Protein AF-A0A7Y7CV20-F1 (afdb_monomer_lite)

Radius of gyration: 19.68 Å; chains: 1; bounding box: 36×32×80 Å

pLDDT: mean 83.05, std 18.48, range [38.44, 98.25]

Secondary structure (DSSP, 8-state):
---------------------S-GGGTTPPTT--HHHHHHH-TTEEEEEE-SSEEEEEEEEEETTEEEEEEEEE-TTSSS-EEEEEEEEESSHHHHHHHHGGG-S--STTS-EEEE-TT--EEEEEEETTEEEEEE--TTSTT--

Foldseek 3Di:
DDDDDDDDPDPPPPPPPPDPLDDPLCNPPDWFDFPVVVCVVPVQKDFDDDPPQWTWIKHACSDPFFRIKIWIWGCPVVPTTTTFKIKTQTPFQVSQVVSCCSLPWDDDPVRWHWDADPVRWIKTWDDDGRMIMIGTDDPPDPPVD

Structure (mmCIF, N/CA/C/O backbone):
data_AF-A0A7Y7CV20-F1
#
_entry.id   AF-A0A7Y7CV20-F1
#
loop_
_atom_site.group_PDB
_atom_site.id
_atom_site.type_symbol
_atom_site.label_atom_id
_atom_site.label_alt_id
_atom_site.label_comp_id
_atom_site.label_asym_id
_atom_site.label_entity_id
_atom_site.label_seq_id
_atom_site.pdbx_PDB_ins_code
_atom_site.Cartn_x
_atom_site.Cartn_y
_atom_site.Cartn_z
_atom_site.occupancy
_atom_site.B_iso_or_equiv
_atom_site.auth_seq_id
_atom_site.auth_comp_id
_atom_site.auth_asym_id
_atom_site.auth_atom_id
_atom_site.pdbx_PDB_model_num
ATOM 1 N N . MET A 1 1 ? 18.533 -11.006 64.030 1.00 46.50 1 MET A N 1
ATOM 2 C CA . MET A 1 1 ? 19.048 -11.169 62.652 1.00 46.50 1 MET A CA 1
ATOM 3 C C . MET A 1 1 ? 18.056 -12.005 61.852 1.00 46.50 1 MET A C 1
ATOM 5 O O . MET A 1 1 ? 17.908 -13.182 62.151 1.00 46.50 1 MET A O 1
ATOM 9 N N . LYS A 1 2 ? 17.342 -11.411 60.890 1.00 40.34 2 LYS A N 1
ATOM 10 C CA . LYS A 1 2 ? 16.528 -12.127 59.892 1.00 40.34 2 LYS A CA 1
ATOM 11 C C . LYS A 1 2 ? 16.736 -11.444 58.535 1.00 40.34 2 LYS A C 1
ATOM 13 O O . LYS A 1 2 ? 16.683 -10.223 58.453 1.00 40.34 2 LYS A O 1
ATOM 18 N N . ARG A 1 3 ? 17.085 -12.263 57.540 1.00 43.62 3 ARG A N 1
ATOM 19 C CA . ARG A 1 3 ? 17.487 -11.932 56.161 1.00 43.62 3 ARG A CA 1
ATOM 20 C C . ARG A 1 3 ? 16.251 -11.517 55.338 1.00 43.62 3 ARG A C 1
ATOM 22 O O . ARG A 1 3 ? 15.211 -12.143 55.495 1.00 43.62 3 ARG A O 1
ATOM 29 N N . ILE A 1 4 ? 16.275 -10.340 54.708 1.00 49.00 4 ILE A N 1
ATOM 30 C CA . ILE A 1 4 ? 16.376 -10.057 53.253 1.00 49.00 4 ILE A CA 1
ATOM 31 C C . ILE A 1 4 ? 15.504 -10.942 52.342 1.00 49.00 4 ILE A C 1
ATOM 33 O O . ILE A 1 4 ? 15.777 -12.131 52.210 1.00 49.00 4 ILE A O 1
ATOM 37 N N . LEU A 1 5 ? 14.595 -10.305 51.592 1.00 44.47 5 LEU A N 1
ATOM 38 C CA . LEU A 1 5 ? 14.321 -10.612 50.180 1.00 44.47 5 LEU A CA 1
ATOM 39 C C . LEU A 1 5 ? 14.299 -9.280 49.397 1.00 44.47 5 LEU A C 1
ATOM 41 O O . LEU A 1 5 ? 13.646 -8.346 49.866 1.00 44.47 5 LEU A O 1
ATOM 45 N N . PRO A 1 6 ? 14.996 -9.148 48.253 1.00 52.22 6 PRO A N 1
ATOM 46 C CA . PRO A 1 6 ? 14.937 -7.945 47.432 1.00 52.22 6 PRO A CA 1
ATOM 47 C C . PRO A 1 6 ? 13.745 -8.003 46.464 1.00 52.22 6 PRO A C 1
ATOM 49 O O . PRO A 1 6 ? 13.431 -9.058 45.913 1.00 52.22 6 PRO A O 1
ATOM 52 N N . LEU A 1 7 ? 13.101 -6.852 46.251 1.00 46.34 7 LEU A N 1
ATOM 53 C CA . LEU A 1 7 ? 12.154 -6.639 45.159 1.00 46.34 7 LEU A CA 1
ATOM 54 C C . LEU A 1 7 ? 12.889 -6.832 43.826 1.00 46.34 7 LEU A C 1
ATOM 56 O O . LEU A 1 7 ? 13.808 -6.079 43.503 1.00 46.34 7 LEU A O 1
ATOM 60 N N . LEU A 1 8 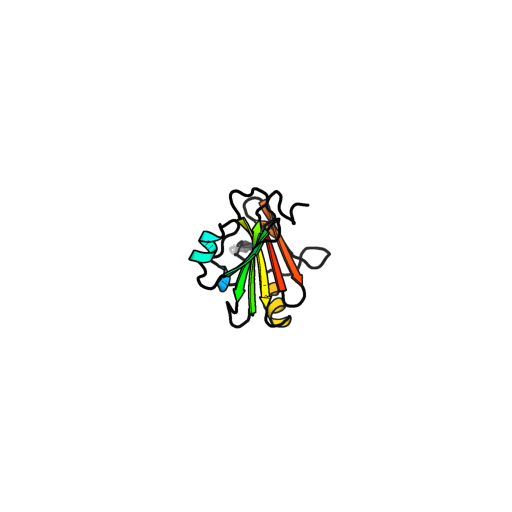? 12.462 -7.825 43.051 1.00 41.44 8 LEU A N 1
ATOM 61 C CA . LEU A 1 8 ? 12.782 -7.917 41.634 1.00 41.44 8 LEU A CA 1
ATOM 62 C C . LEU A 1 8 ? 11.926 -6.867 40.909 1.00 41.44 8 LEU A C 1
ATOM 64 O O . LEU A 1 8 ? 10.733 -7.072 40.693 1.00 41.44 8 LEU A O 1
ATOM 68 N N . SER A 1 9 ? 12.521 -5.725 40.574 1.00 46.53 9 SER A N 1
ATOM 69 C CA . SER A 1 9 ? 11.916 -4.779 39.638 1.00 46.53 9 SER A CA 1
ATOM 70 C C . SER A 1 9 ? 11.926 -5.408 38.249 1.00 46.53 9 SER A C 1
ATOM 72 O O . SER A 1 9 ? 12.978 -5.586 37.635 1.00 46.53 9 SER A O 1
ATOM 74 N N . LEU A 1 10 ? 10.739 -5.790 37.788 1.00 42.81 10 LEU A N 1
ATOM 75 C CA . LEU A 1 10 ? 10.493 -6.310 36.454 1.00 42.81 10 LEU A CA 1
ATOM 76 C C . LEU A 1 10 ? 10.701 -5.166 35.448 1.00 42.81 10 LEU A C 1
ATOM 78 O O . LEU A 1 10 ? 9.909 -4.227 35.393 1.00 42.81 10 LEU A O 1
ATOM 82 N N . PHE A 1 11 ? 11.787 -5.220 34.679 1.00 42.41 11 PHE A N 1
ATOM 83 C CA . PHE A 1 11 ? 11.964 -4.378 33.498 1.00 42.41 11 PHE A CA 1
ATOM 84 C C . PHE A 1 11 ? 10.908 -4.779 32.463 1.00 42.41 11 PHE A C 1
ATOM 86 O O . PHE A 1 11 ? 10.988 -5.859 31.880 1.00 42.41 11 PHE A O 1
ATOM 93 N N . ILE A 1 12 ? 9.919 -3.915 32.226 1.00 47.78 12 ILE A N 1
ATOM 94 C CA . ILE A 1 12 ? 9.067 -4.008 31.040 1.00 47.78 12 ILE A CA 1
ATOM 95 C C . ILE A 1 12 ? 9.899 -3.459 29.879 1.00 47.78 12 ILE A C 1
ATOM 97 O O . ILE A 1 12 ? 9.931 -2.257 29.625 1.00 47.78 12 ILE A O 1
ATOM 101 N N . LEU A 1 13 ? 10.632 -4.347 29.210 1.00 42.66 13 LEU A N 1
ATOM 102 C CA . LEU A 1 13 ? 11.120 -4.094 27.859 1.00 42.66 13 LEU A CA 1
ATOM 103 C C . LEU A 1 13 ? 9.891 -4.092 26.947 1.00 42.66 13 LEU A C 1
ATOM 105 O O . LEU A 1 13 ? 9.391 -5.146 26.562 1.00 42.66 13 LEU A O 1
ATOM 109 N N . GLY A 1 14 ? 9.379 -2.895 26.658 1.00 38.62 14 GLY A N 1
ATOM 110 C CA . GLY A 1 14 ? 8.456 -2.676 25.554 1.00 38.62 14 GLY A CA 1
ATOM 111 C C . GLY A 1 14 ? 9.170 -3.046 24.262 1.00 38.62 14 GLY A C 1
ATOM 112 O O . GLY A 1 14 ? 9.968 -2.272 23.740 1.00 38.62 14 GLY A O 1
ATOM 113 N N . ALA A 1 15 ? 8.930 -4.263 23.787 1.00 38.44 15 ALA A N 1
ATOM 114 C CA . ALA A 1 15 ? 9.308 -4.668 22.450 1.00 38.44 15 ALA A CA 1
ATOM 115 C C . ALA A 1 15 ? 8.374 -3.948 21.471 1.00 38.44 15 ALA A C 1
ATOM 117 O O . ALA A 1 15 ? 7.337 -4.480 21.087 1.00 38.44 15 ALA A O 1
ATOM 118 N N . CYS A 1 16 ? 8.741 -2.734 21.063 1.00 39.50 16 CYS A N 1
ATOM 119 C CA . CYS A 1 16 ? 8.295 -2.204 19.780 1.00 39.50 16 CYS A CA 1
ATOM 120 C C . CYS A 1 16 ? 9.040 -2.999 18.703 1.00 39.50 16 CYS A C 1
ATOM 122 O O . CYS A 1 16 ? 10.073 -2.577 18.188 1.00 39.50 16 CYS A O 1
ATOM 124 N N . ALA A 1 17 ? 8.574 -4.220 18.449 1.00 38.53 17 ALA A N 1
ATOM 125 C CA . ALA A 1 17 ? 8.956 -4.952 17.261 1.00 38.53 17 ALA A CA 1
ATOM 126 C C . ALA A 1 17 ? 8.269 -4.242 16.093 1.00 38.53 17 ALA A C 1
ATOM 128 O O . ALA A 1 17 ? 7.049 -4.315 15.967 1.00 38.53 17 ALA A O 1
ATOM 129 N N . GLY A 1 18 ? 9.048 -3.516 15.289 1.00 44.72 18 GLY A N 1
ATOM 130 C CA . GLY A 1 18 ? 8.618 -3.048 13.976 1.00 44.72 18 GLY A CA 1
ATOM 131 C C . GLY A 1 18 ? 8.280 -4.267 13.127 1.00 44.72 18 GLY A C 1
ATOM 132 O O . GLY A 1 18 ? 9.166 -4.897 12.554 1.00 44.72 18 GLY A O 1
ATOM 133 N N . GLY A 1 19 ? 7.015 -4.669 13.160 1.00 40.75 19 GLY A N 1
ATOM 134 C CA . GLY A 1 19 ? 6.475 -5.718 12.317 1.00 40.75 19 GLY A CA 1
ATOM 135 C C . GLY A 1 19 ? 6.023 -5.096 11.010 1.00 40.75 19 GLY A C 1
ATOM 136 O O . GLY A 1 19 ? 5.428 -4.025 11.013 1.00 40.75 19 GLY A O 1
ATOM 137 N N . ASN A 1 20 ? 6.290 -5.763 9.891 1.00 46.03 20 ASN A N 1
ATOM 138 C CA . ASN A 1 20 ? 5.625 -5.447 8.634 1.00 46.03 20 ASN A CA 1
ATOM 139 C C . ASN A 1 20 ? 4.113 -5.538 8.878 1.00 46.03 20 ASN A C 1
ATOM 141 O O . ASN A 1 20 ? 3.572 -6.628 9.029 1.00 46.03 20 ASN A O 1
ATOM 145 N N . HIS A 1 21 ? 3.439 -4.394 8.972 1.00 48.06 21 HIS A N 1
ATOM 146 C CA . HIS A 1 21 ? 2.019 -4.314 9.320 1.00 48.06 21 HIS A CA 1
ATOM 147 C C . HIS A 1 21 ? 1.078 -4.706 8.162 1.00 48.06 21 HIS A C 1
ATOM 149 O O . HIS A 1 21 ? -0.140 -4.548 8.246 1.00 48.06 21 HIS A O 1
ATOM 155 N N . LEU A 1 22 ? 1.635 -5.207 7.061 1.00 56.78 22 LEU A N 1
ATOM 156 C CA . LEU A 1 22 ? 0.889 -5.637 5.889 1.00 56.78 22 LEU A CA 1
ATOM 157 C C . LEU A 1 22 ? 0.371 -7.073 6.079 1.00 56.78 22 LEU A C 1
ATOM 159 O O . LEU A 1 22 ? 0.943 -7.865 6.824 1.00 56.78 22 LEU A O 1
ATOM 163 N N . HIS A 1 23 ? -0.754 -7.401 5.434 1.00 62.47 23 HIS A N 1
ATOM 164 C CA . HIS A 1 23 ? -1.402 -8.717 5.540 1.00 62.47 23 HIS A CA 1
ATOM 165 C C . HIS A 1 23 ? -0.415 -9.826 5.138 1.00 62.47 23 HIS A C 1
ATOM 167 O O . HIS A 1 23 ? 0.484 -9.580 4.340 1.00 62.47 23 HIS A O 1
ATOM 173 N N . SER A 1 24 ? -0.604 -11.066 5.603 1.00 56.56 24 SER A N 1
ATOM 174 C CA . SER A 1 24 ? 0.271 -12.195 5.231 1.00 56.56 24 SER A CA 1
ATOM 175 C C . SER A 1 24 ? 0.362 -12.426 3.717 1.00 56.56 24 SER A C 1
ATOM 177 O O . SER A 1 24 ? 1.385 -12.859 3.195 1.00 56.56 24 SER A O 1
ATOM 179 N N . SER A 1 25 ? -0.689 -12.052 2.982 1.00 58.06 25 SER A N 1
ATOM 180 C CA . SER A 1 25 ? -0.702 -12.045 1.513 1.00 58.06 25 SER A CA 1
ATOM 181 C C . SER A 1 25 ? 0.291 -11.052 0.900 1.00 58.06 25 SER A C 1
ATOM 183 O O . SER A 1 25 ? 0.665 -11.226 -0.253 1.00 58.06 25 SER A O 1
ATOM 185 N N . LEU A 1 26 ? 0.734 -10.048 1.652 1.00 68.19 26 LEU A N 1
ATOM 186 C CA . LEU A 1 26 ? 1.669 -8.998 1.253 1.00 68.19 26 LEU A CA 1
ATOM 187 C C . LEU A 1 26 ? 3.029 -9.104 1.957 1.00 68.19 26 LEU A C 1
ATOM 189 O O . LEU A 1 26 ? 3.900 -8.291 1.682 1.00 68.19 26 LEU A O 1
ATOM 193 N N . GLU A 1 27 ? 3.259 -10.106 2.814 1.00 70.56 27 GLU A N 1
ATOM 194 C CA . GLU A 1 27 ? 4.503 -10.253 3.598 1.00 70.56 27 GLU A CA 1
ATOM 195 C C . GLU A 1 27 ? 5.787 -10.294 2.753 1.00 70.56 27 GLU A C 1
ATOM 197 O O . GLU A 1 27 ? 6.867 -10.023 3.271 1.00 70.56 27 GLU A O 1
ATOM 202 N N . LYS A 1 28 ? 5.677 -10.646 1.467 1.00 82.06 28 LYS A N 1
ATOM 203 C CA . LYS A 1 28 ? 6.804 -10.703 0.525 1.00 82.06 28 LYS A CA 1
ATOM 204 C C . LYS A 1 28 ? 6.910 -9.485 -0.392 1.00 82.06 28 LYS A C 1
ATOM 206 O O . LYS A 1 28 ? 7.865 -9.403 -1.153 1.00 82.06 28 LYS A O 1
ATOM 211 N N . VAL A 1 29 ? 5.908 -8.607 -0.386 1.00 89.56 29 VAL A N 1
ATOM 212 C CA . VAL A 1 29 ? 5.937 -7.377 -1.177 1.00 89.56 29 VAL A CA 1
ATOM 213 C C . VAL A 1 29 ? 6.841 -6.396 -0.446 1.00 89.56 29 VAL A C 1
ATOM 215 O O . VAL A 1 29 ? 6.589 -6.051 0.708 1.00 89.56 29 VAL A O 1
ATOM 218 N N . GLU A 1 30 ? 7.908 -5.975 -1.114 1.00 92.06 30 GLU A N 1
ATOM 219 C CA . GLU A 1 30 ? 8.889 -5.048 -0.561 1.00 92.06 30 GLU A CA 1
ATOM 220 C C . GLU A 1 30 ? 8.669 -3.647 -1.132 1.00 92.06 30 GLU A C 1
ATOM 222 O O . GLU A 1 30 ? 8.401 -3.471 -2.321 1.00 92.06 30 GLU A O 1
ATOM 227 N N . TRP A 1 31 ? 8.785 -2.629 -0.281 1.00 92.62 31 TRP A N 1
ATOM 228 C CA . TRP A 1 31 ? 8.724 -1.242 -0.728 1.00 92.62 31 TRP A CA 1
ATOM 229 C C . TRP A 1 31 ? 9.876 -0.917 -1.675 1.00 92.62 31 TRP A C 1
ATOM 231 O O . TRP A 1 31 ? 10.982 -1.427 -1.512 1.00 92.62 31 TRP A O 1
ATOM 241 N N . GLU A 1 32 ? 9.613 -0.043 -2.642 1.00 92.19 32 GLU A N 1
ATOM 242 C CA . GLU A 1 32 ? 10.532 0.346 -3.716 1.00 92.19 32 GLU A CA 1
ATOM 243 C C . GLU A 1 32 ? 10.986 -0.791 -4.646 1.00 92.19 32 GLU A C 1
ATOM 245 O O . GLU A 1 32 ? 11.832 -0.559 -5.511 1.00 92.19 32 GLU A O 1
ATOM 250 N N . MET A 1 33 ? 10.405 -1.996 -4.546 1.00 93.31 33 MET A N 1
ATOM 251 C CA . MET A 1 33 ? 10.641 -3.044 -5.541 1.00 93.31 33 MET A CA 1
ATOM 252 C C . MET A 1 33 ? 10.196 -2.582 -6.935 1.00 93.31 33 MET A C 1
ATOM 254 O O . MET A 1 33 ? 9.304 -1.736 -7.063 1.00 93.31 33 MET A O 1
ATOM 258 N N . GLY A 1 34 ? 10.804 -3.143 -7.983 1.00 93.50 34 GLY A N 1
ATOM 259 C CA . GLY A 1 34 ? 10.426 -2.848 -9.362 1.00 93.50 34 GLY A CA 1
ATOM 260 C C . GLY A 1 34 ? 9.164 -3.605 -9.798 1.00 93.50 34 GLY A C 1
ATOM 261 O O . GLY A 1 34 ? 8.859 -4.674 -9.261 1.00 93.50 34 GLY A O 1
ATOM 262 N N . PRO A 1 35 ? 8.435 -3.120 -10.821 1.00 92.94 35 PRO A N 1
ATOM 263 C CA . PRO A 1 35 ? 7.222 -3.786 -11.300 1.00 92.94 35 PRO A CA 1
ATOM 264 C C . PRO A 1 35 ? 7.496 -5.200 -11.833 1.00 92.94 35 PRO A C 1
ATOM 266 O O . PRO A 1 35 ? 6.696 -6.108 -11.630 1.00 92.94 35 PRO A O 1
ATOM 269 N N . GLY A 1 36 ? 8.662 -5.422 -12.453 1.00 92.44 36 GLY A N 1
ATOM 270 C CA . GLY A 1 36 ? 9.075 -6.750 -12.914 1.00 92.44 36 GLY A CA 1
ATOM 271 C C . GLY A 1 36 ? 9.305 -7.748 -11.775 1.00 92.44 36 GLY A C 1
ATOM 272 O O . GLY A 1 36 ? 9.032 -8.936 -11.945 1.00 92.44 36 GLY A O 1
ATOM 273 N N . ASP A 1 37 ? 9.765 -7.283 -10.612 1.00 93.69 37 ASP A N 1
ATOM 274 C CA . ASP A 1 37 ? 9.921 -8.128 -9.426 1.00 93.69 37 ASP A CA 1
ATOM 275 C C . ASP A 1 37 ? 8.554 -8.443 -8.810 1.00 93.69 37 ASP A C 1
ATOM 277 O O . ASP A 1 37 ? 8.307 -9.583 -8.413 1.00 93.69 37 ASP A O 1
ATOM 281 N N . LEU A 1 38 ? 7.631 -7.471 -8.800 1.00 94.25 38 LEU A N 1
ATOM 282 C CA . LEU A 1 38 ? 6.263 -7.682 -8.320 1.00 94.25 38 LEU A CA 1
ATOM 283 C C . LEU A 1 38 ? 5.558 -8.753 -9.158 1.00 94.25 38 LEU A C 1
ATOM 285 O O . LEU A 1 38 ? 4.988 -9.682 -8.595 1.00 94.25 38 LEU A O 1
ATOM 289 N N . MET A 1 39 ? 5.646 -8.667 -10.486 1.00 92.44 39 MET A N 1
ATOM 290 C CA . MET A 1 39 ? 5.031 -9.638 -11.400 1.00 92.44 39 MET A CA 1
ATOM 291 C C . MET A 1 39 ? 5.666 -11.036 -11.312 1.00 92.44 39 MET A C 1
ATOM 293 O O . MET A 1 39 ? 4.996 -12.039 -11.540 1.00 92.44 39 MET A O 1
ATOM 297 N N . GLN A 1 40 ? 6.955 -11.134 -10.968 1.00 92.06 40 GLN A N 1
ATOM 298 C CA . GLN A 1 40 ? 7.595 -12.426 -10.684 1.00 92.06 40 GLN A CA 1
ATOM 299 C C . GLN A 1 40 ? 7.127 -13.016 -9.350 1.00 92.06 40 GLN A C 1
ATOM 301 O O . GLN A 1 40 ? 6.974 -14.232 -9.226 1.00 92.06 40 GLN A O 1
ATOM 306 N N . LEU A 1 41 ? 6.913 -12.162 -8.349 1.00 91.69 41 LEU A N 1
ATOM 307 C CA . LEU A 1 41 ? 6.450 -12.557 -7.024 1.00 91.69 41 LEU A CA 1
ATOM 308 C C . LEU A 1 41 ? 4.959 -12.930 -7.010 1.00 91.69 41 LEU A C 1
ATOM 310 O O . LEU A 1 41 ? 4.552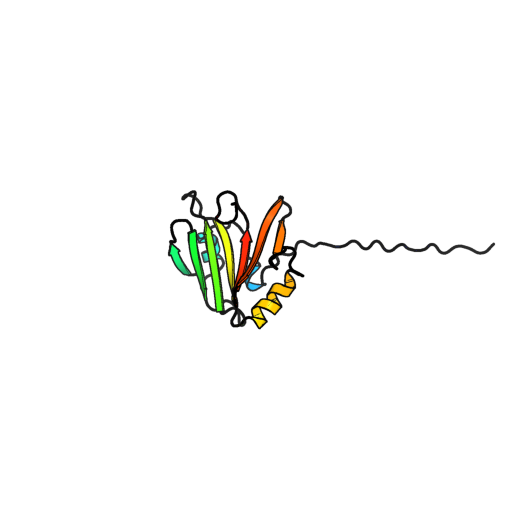 -13.817 -6.254 1.00 91.69 41 LEU A O 1
ATOM 314 N N . ARG A 1 42 ? 4.149 -12.234 -7.809 1.00 89.44 42 ARG A N 1
ATOM 315 C CA . ARG A 1 42 ? 2.689 -12.328 -7.852 1.00 89.44 42 ARG A CA 1
ATOM 316 C C . ARG A 1 42 ? 2.255 -12.600 -9.292 1.00 89.44 42 ARG A C 1
ATOM 318 O O . ARG A 1 42 ? 2.158 -11.683 -10.099 1.00 89.44 42 ARG A O 1
ATOM 325 N N . SER A 1 43 ? 1.994 -13.870 -9.605 1.00 84.38 43 SER A N 1
ATOM 326 C CA . SER A 1 43 ? 1.633 -14.309 -10.963 1.00 84.38 43 SER A CA 1
ATOM 327 C C . SER A 1 43 ? 0.324 -13.718 -11.482 1.00 84.38 43 SER A C 1
ATOM 329 O O . SER A 1 43 ? 0.140 -13.644 -12.693 1.00 84.38 43 SER A O 1
ATOM 331 N N . ASP A 1 44 ? -0.556 -13.310 -10.569 1.00 89.69 44 ASP A N 1
ATOM 332 C CA . ASP A 1 44 ? -1.916 -12.857 -10.869 1.00 89.69 44 ASP A CA 1
ATOM 333 C C . ASP A 1 44 ? -2.023 -11.319 -10.845 1.00 89.69 44 ASP A C 1
ATOM 335 O O . ASP A 1 44 ? -3.116 -10.758 -10.889 1.00 89.69 44 ASP A O 1
ATOM 339 N N . VAL A 1 45 ? -0.878 -10.628 -10.753 1.00 93.38 45 VAL A N 1
ATOM 340 C CA . VAL A 1 45 ? -0.803 -9.176 -10.902 1.00 93.38 45 VAL A CA 1
ATOM 341 C C . VAL A 1 45 ? -0.811 -8.812 -12.381 1.00 93.38 45 VAL A C 1
ATOM 343 O O . VAL A 1 45 ? 0.042 -9.247 -13.157 1.00 93.38 45 VAL A O 1
ATOM 346 N N . GLU A 1 46 ? -1.726 -7.927 -12.747 1.00 93.19 46 GLU A N 1
ATOM 347 C CA . GLU A 1 46 ? -1.854 -7.382 -14.090 1.00 93.19 46 GLU A CA 1
ATOM 348 C C . GLU A 1 46 ? -1.530 -5.886 -14.103 1.00 93.19 46 GLU A C 1
ATOM 350 O O . GLU A 1 46 ? -1.839 -5.144 -13.167 1.00 93.19 46 GLU A O 1
ATOM 355 N N . PHE A 1 47 ? -0.910 -5.423 -15.187 1.00 91.19 47 PHE A N 1
ATOM 356 C CA . PHE A 1 47 ? -0.793 -3.994 -15.460 1.00 91.19 47 PHE A CA 1
ATOM 357 C C . PHE A 1 47 ? -2.146 -3.456 -15.927 1.00 91.19 47 PHE A C 1
ATOM 359 O O . PHE A 1 47 ? -2.726 -3.983 -16.877 1.00 91.19 47 PHE A O 1
ATOM 366 N N . VAL A 1 48 ? -2.627 -2.388 -15.294 1.00 89.94 48 VAL A N 1
ATOM 367 C CA . VAL A 1 48 ? -3.947 -1.821 -15.594 1.00 89.94 48 VAL A CA 1
ATOM 368 C C . VAL A 1 48 ? -3.828 -0.542 -16.414 1.00 89.94 48 VAL A C 1
ATOM 370 O O . VAL A 1 48 ? -4.513 -0.399 -17.427 1.00 89.94 48 VAL A O 1
ATOM 373 N N . TYR A 1 49 ? -3.010 0.418 -15.967 1.00 82.56 49 TYR A N 1
ATOM 374 C CA . TYR A 1 49 ? -3.024 1.771 -16.527 1.00 82.56 49 TYR A CA 1
ATOM 375 C C . TYR A 1 49 ? -1.776 2.604 -16.173 1.00 82.56 49 TYR A C 1
ATOM 377 O O . TYR A 1 49 ? -1.160 2.409 -15.125 1.00 82.56 49 TYR A O 1
ATOM 385 N N . ASP A 1 50 ? -1.449 3.567 -17.043 1.00 79.62 50 ASP A N 1
ATOM 386 C CA . ASP A 1 50 ? -0.425 4.607 -16.863 1.00 79.62 50 ASP A CA 1
ATOM 387 C C . ASP A 1 50 ? -1.111 5.954 -16.594 1.00 79.62 50 ASP A C 1
ATOM 389 O O . ASP A 1 50 ? -1.836 6.473 -17.445 1.00 79.62 50 ASP A O 1
ATOM 393 N N . ALA A 1 51 ? -0.890 6.516 -15.407 1.00 73.69 51 ALA A N 1
ATOM 394 C CA . ALA A 1 51 ? -1.464 7.787 -14.982 1.00 73.69 51 ALA A CA 1
ATOM 395 C C . ALA A 1 51 ? -0.451 8.945 -14.996 1.00 73.69 51 ALA A C 1
ATOM 397 O O . ALA A 1 51 ? -0.542 9.832 -14.152 1.00 73.69 51 ALA A O 1
ATOM 398 N N . GLY A 1 52 ? 0.510 8.961 -15.923 1.00 77.31 52 GLY A N 1
ATOM 399 C CA . GLY A 1 52 ? 1.436 10.073 -16.182 1.00 77.31 52 GLY A CA 1
ATOM 400 C C . GLY A 1 52 ? 2.532 10.282 -15.130 1.00 77.31 52 GLY A C 1
ATOM 401 O O . GLY A 1 52 ? 3.660 10.590 -15.494 1.00 77.31 52 GLY A O 1
ATOM 402 N N . PHE A 1 53 ? 2.219 10.084 -13.850 1.00 80.19 53 PHE A N 1
ATOM 403 C CA . PHE A 1 53 ? 3.151 10.130 -12.716 1.00 80.19 53 PHE A CA 1
ATOM 404 C C . PHE A 1 53 ? 3.195 8.811 -11.931 1.00 80.19 53 PHE A C 1
ATOM 406 O O . PHE A 1 53 ? 4.026 8.644 -11.044 1.00 80.19 53 PHE A O 1
ATOM 413 N N . ARG A 1 54 ? 2.335 7.839 -12.281 1.00 88.56 54 ARG A N 1
ATOM 414 C CA . ARG A 1 54 ? 2.379 6.484 -11.716 1.00 88.56 54 ARG A CA 1
ATOM 415 C C . ARG A 1 54 ? 1.968 5.397 -12.699 1.00 88.56 54 ARG A C 1
ATOM 417 O O . ARG A 1 54 ? 1.096 5.609 -13.543 1.00 88.56 54 ARG A O 1
ATOM 424 N N . HIS A 1 55 ? 2.513 4.201 -12.506 1.00 91.50 55 HIS A N 1
ATOM 425 C CA . HIS A 1 55 ? 1.962 2.969 -13.068 1.00 91.50 55 HIS A CA 1
ATOM 426 C C . HIS A 1 55 ? 1.074 2.255 -12.047 1.00 91.50 55 HIS A C 1
ATOM 428 O O . HIS A 1 55 ? 1.443 2.130 -10.878 1.00 91.50 55 HIS A O 1
ATOM 434 N N . LEU A 1 56 ? -0.066 1.741 -12.514 1.00 93.88 56 LEU A N 1
ATOM 435 C CA . LEU A 1 56 ? -1.013 0.960 -11.723 1.00 93.88 56 LEU A CA 1
ATOM 436 C C . LEU A 1 56 ? -0.919 -0.519 -12.086 1.00 93.88 56 LEU A C 1
ATOM 438 O O . LEU A 1 56 ? -1.144 -0.902 -13.238 1.00 93.88 56 LEU A O 1
ATOM 442 N N . TYR A 1 57 ? -0.678 -1.344 -11.075 1.00 95.50 57 TYR A N 1
ATOM 443 C CA . TYR A 1 57 ? -0.798 -2.794 -11.158 1.00 95.50 57 TYR A CA 1
ATOM 444 C C . TYR A 1 57 ? -1.871 -3.272 -10.188 1.00 95.50 57 TYR A C 1
ATOM 446 O O . TYR A 1 57 ? -2.049 -2.680 -9.124 1.00 95.50 57 TYR A O 1
ATOM 454 N N . MET A 1 58 ? -2.595 -4.327 -10.542 1.00 95.88 58 MET A N 1
ATOM 455 C CA . MET A 1 58 ? -3.695 -4.837 -9.733 1.00 95.88 58 MET A CA 1
ATOM 456 C C . MET A 1 58 ? -3.674 -6.355 -9.671 1.00 95.88 58 MET A C 1
ATOM 458 O O . MET A 1 58 ? -3.440 -7.022 -10.670 1.00 95.88 58 MET A O 1
ATOM 462 N N . GLU A 1 59 ? -3.965 -6.882 -8.492 1.00 94.69 59 GLU A N 1
ATOM 463 C CA . GLU A 1 59 ? -4.248 -8.292 -8.259 1.00 94.69 59 GLU A CA 1
ATOM 464 C C . GLU A 1 59 ? -5.700 -8.432 -7.808 1.00 94.69 59 GLU A C 1
ATOM 466 O O . GLU A 1 59 ? -6.104 -7.819 -6.814 1.00 94.69 59 GLU A O 1
ATOM 471 N N . GLU A 1 60 ? -6.493 -9.228 -8.520 1.00 94.81 60 GLU A N 1
ATOM 472 C CA . GLU A 1 60 ? -7.883 -9.496 -8.151 1.00 94.81 60 GLU A CA 1
ATOM 473 C C . GLU A 1 60 ? -8.005 -10.724 -7.248 1.00 94.81 60 GLU A C 1
ATOM 475 O O . GLU A 1 60 ? -7.364 -11.749 -7.454 1.00 94.81 60 GLU A O 1
ATOM 480 N N . ASN A 1 61 ? -8.892 -10.633 -6.258 1.00 91.56 61 ASN A N 1
ATOM 481 C CA . ASN A 1 61 ? -9.205 -11.694 -5.299 1.00 91.56 61 ASN A CA 1
ATOM 482 C C . ASN A 1 61 ? -7.975 -12.379 -4.653 1.00 91.56 61 ASN A C 1
ATOM 484 O O . ASN A 1 61 ? -7.967 -13.606 -4.526 1.00 91.56 61 ASN A O 1
ATOM 488 N N . PRO A 1 62 ? -6.961 -11.627 -4.171 1.00 89.94 62 PRO A N 1
ATOM 489 C CA . PRO A 1 62 ? -5.741 -12.212 -3.602 1.00 89.94 62 PRO A CA 1
ATOM 490 C C . PRO A 1 62 ? -5.979 -12.977 -2.293 1.00 89.94 62 PRO A C 1
ATOM 492 O O . PRO A 1 62 ? -5.103 -13.697 -1.811 1.00 89.94 62 PRO A O 1
ATOM 495 N N . HIS A 1 63 ? -7.138 -12.769 -1.662 1.00 89.12 63 HIS A N 1
ATOM 496 C CA . HIS A 1 63 ? -7.521 -13.398 -0.407 1.00 89.12 63 HIS A CA 1
ATOM 497 C C . HIS A 1 63 ? -9.047 -13.433 -0.255 1.00 89.12 63 HIS A C 1
ATOM 499 O O . HIS A 1 63 ? -9.761 -12.623 -0.840 1.00 89.12 63 HIS A O 1
ATOM 505 N N . GLU A 1 64 ? -9.575 -14.303 0.608 1.00 90.62 64 GLU A N 1
ATOM 506 C CA . GLU A 1 64 ? -11.024 -14.401 0.843 1.00 90.62 64 GLU A CA 1
ATOM 507 C C . GLU A 1 64 ? -11.671 -13.106 1.368 1.00 90.62 64 GLU A C 1
ATOM 509 O O . GLU A 1 64 ? -12.853 -12.886 1.120 1.00 90.62 64 GLU A O 1
ATOM 514 N N . ASN A 1 65 ? -10.905 -12.224 2.017 1.00 93.75 65 ASN A N 1
ATOM 515 C CA . ASN A 1 65 ? -11.393 -10.957 2.587 1.00 93.75 65 ASN A CA 1
ATOM 516 C C . ASN A 1 65 ? -11.078 -9.730 1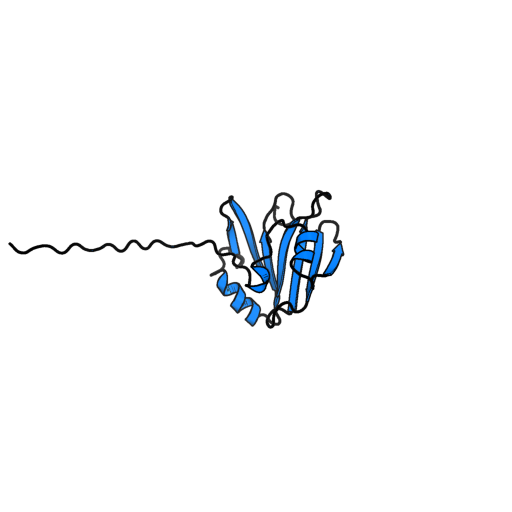.716 1.00 93.75 65 ASN A C 1
ATOM 518 O O . ASN A 1 65 ? -11.618 -8.647 1.948 1.00 93.75 65 ASN A O 1
ATOM 522 N N . ILE A 1 66 ? -10.212 -9.891 0.712 1.00 94.00 66 ILE A N 1
ATOM 523 C CA . ILE A 1 66 ? -9.684 -8.801 -0.110 1.00 94.00 66 ILE A CA 1
ATOM 524 C C . ILE A 1 66 ? -10.141 -9.032 -1.547 1.00 94.00 66 ILE A C 1
ATOM 526 O O . ILE A 1 66 ? -9.810 -10.041 -2.161 1.00 94.00 66 ILE A O 1
ATOM 530 N N . SER A 1 67 ? -10.918 -8.097 -2.080 1.00 95.94 67 SER A N 1
ATOM 531 C CA . SER A 1 67 ? -11.407 -8.161 -3.461 1.00 95.94 67 SER A CA 1
ATOM 532 C C . SER A 1 67 ? -10.356 -7.741 -4.484 1.00 95.94 67 SER A C 1
ATOM 534 O O . SER A 1 67 ? -10.322 -8.310 -5.570 1.00 95.94 67 SER A O 1
ATOM 536 N N . SER A 1 68 ? -9.466 -6.812 -4.137 1.00 95.94 68 SER A N 1
ATOM 537 C CA . SER A 1 68 ? -8.278 -6.523 -4.938 1.00 95.94 68 SER A CA 1
ATOM 538 C C . SER A 1 68 ? -7.177 -5.860 -4.116 1.00 95.94 68 SER A C 1
ATOM 540 O O . SER A 1 68 ? -7.431 -5.276 -3.057 1.00 95.94 68 SER A O 1
ATOM 542 N N . VAL A 1 69 ? -5.945 -5.956 -4.609 1.00 96.31 69 VAL A N 1
ATOM 543 C CA . VAL A 1 69 ? -4.823 -5.124 -4.168 1.00 96.31 69 VAL A CA 1
ATOM 544 C C . VAL A 1 69 ? -4.324 -4.332 -5.362 1.00 96.31 69 VAL A C 1
ATOM 546 O O . VAL A 1 69 ? -4.105 -4.893 -6.432 1.00 96.31 69 VAL A O 1
ATOM 549 N N . ILE A 1 70 ? -4.161 -3.029 -5.175 1.00 96.12 70 ILE A N 1
ATOM 550 C CA . ILE A 1 70 ? -3.623 -2.116 -6.175 1.00 96.12 70 ILE A CA 1
ATOM 551 C C . ILE A 1 70 ? -2.247 -1.650 -5.706 1.00 96.12 70 ILE A C 1
ATOM 553 O O . ILE A 1 70 ? -2.068 -1.295 -4.542 1.00 96.12 70 ILE A O 1
ATOM 557 N N . TYR A 1 71 ? -1.293 -1.645 -6.626 1.00 95.94 71 TYR A N 1
ATOM 558 C CA . TYR A 1 71 ? 0.094 -1.265 -6.413 1.00 95.94 71 TYR A CA 1
ATOM 559 C C . TYR A 1 71 ? 0.413 -0.065 -7.303 1.00 95.94 71 TYR A C 1
ATOM 561 O O . TYR A 1 71 ? 0.278 -0.151 -8.530 1.00 95.94 71 TYR A O 1
ATOM 569 N N . TYR A 1 72 ? 0.834 1.043 -6.699 1.00 95.06 72 TYR A N 1
ATOM 570 C CA . TYR A 1 72 ? 1.275 2.231 -7.423 1.00 95.06 72 TYR A CA 1
ATOM 571 C C . TYR A 1 72 ? 2.790 2.341 -7.415 1.00 95.06 72 TYR A C 1
ATOM 573 O O . TYR A 1 72 ? 3.443 2.306 -6.368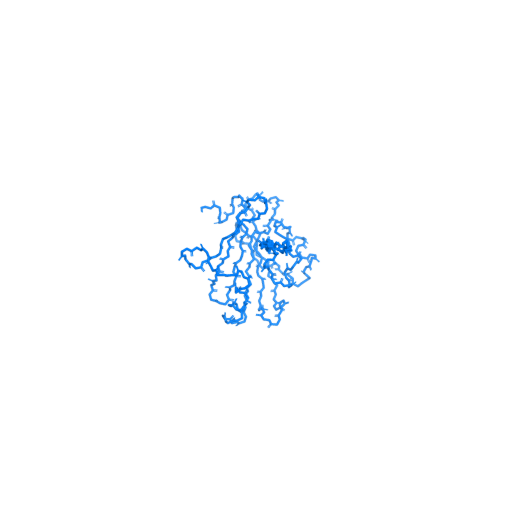 1.00 95.06 72 TYR A O 1
ATOM 581 N N . PHE A 1 73 ? 3.331 2.505 -8.616 1.00 93.31 73 PHE A N 1
ATOM 582 C CA . PHE A 1 73 ? 4.749 2.715 -8.842 1.00 93.31 73 PHE A CA 1
ATOM 583 C C . PHE A 1 73 ? 4.972 4.139 -9.309 1.00 93.31 73 PHE A C 1
ATOM 585 O O . PHE A 1 73 ? 4.351 4.552 -10.286 1.00 93.31 73 PHE A O 1
ATOM 592 N N . ASP A 1 74 ? 5.866 4.847 -8.633 1.00 89.62 74 ASP A N 1
ATOM 593 C CA . ASP A 1 74 ? 6.327 6.171 -9.035 1.00 89.62 74 ASP A CA 1
ATOM 594 C C . ASP A 1 74 ? 7.069 6.055 -10.372 1.00 89.62 74 ASP A C 1
ATOM 596 O O . ASP A 1 74 ? 7.834 5.108 -10.556 1.00 89.62 74 ASP A O 1
ATOM 600 N N . ILE A 1 75 ? 6.821 6.968 -11.312 1.00 82.75 75 ILE A N 1
ATOM 601 C CA . ILE A 1 75 ? 7.519 7.027 -12.608 1.00 82.75 75 ILE A CA 1
ATOM 602 C C . ILE A 1 75 ? 8.138 8.398 -12.886 1.00 82.75 75 ILE A C 1
ATOM 604 O O . ILE A 1 75 ? 8.566 8.631 -14.018 1.00 82.75 75 ILE A O 1
ATOM 608 N N . GLU A 1 76 ? 8.213 9.290 -11.894 1.00 71.88 76 GLU A N 1
ATOM 609 C CA . GLU A 1 76 ? 8.682 10.668 -12.085 1.00 71.88 76 GLU A CA 1
ATOM 610 C C . GLU A 1 76 ? 10.105 10.726 -12.675 1.00 71.88 76 GLU A C 1
ATOM 612 O O . GLU A 1 76 ? 10.357 11.462 -13.631 1.00 71.88 76 GLU A O 1
ATOM 617 N N . ASP A 1 77 ? 11.006 9.848 -12.221 1.00 64.81 77 ASP A N 1
ATOM 618 C CA . ASP A 1 77 ? 12.379 9.750 -12.742 1.00 64.81 77 ASP A CA 1
ATOM 619 C C . ASP A 1 77 ? 12.516 8.874 -14.007 1.00 64.81 77 ASP A C 1
ATOM 621 O O . ASP A 1 77 ? 13.619 8.718 -14.544 1.00 64.81 77 ASP A O 1
ATOM 625 N N . GLY A 1 78 ? 11.421 8.271 -14.492 1.00 61.31 78 GLY A N 1
ATOM 626 C CA . GLY A 1 78 ? 11.288 7.529 -15.760 1.00 61.31 78 GLY A CA 1
ATOM 627 C C . GLY A 1 78 ? 12.169 6.283 -15.954 1.00 61.31 78 GLY A C 1
ATOM 628 O O . GLY A 1 78 ? 11.926 5.485 -16.857 1.00 61.31 78 GLY A O 1
ATOM 629 N N . MET A 1 79 ? 13.198 6.099 -15.130 1.00 68.38 79 MET A N 1
ATOM 630 C CA . MET A 1 79 ? 14.260 5.113 -15.341 1.00 68.38 79 MET A CA 1
ATOM 631 C C . MET A 1 79 ? 14.107 3.882 -14.450 1.00 68.38 79 MET A C 1
ATOM 633 O O . MET A 1 79 ? 14.545 2.809 -14.849 1.00 68.38 79 MET A O 1
ATOM 637 N N . ASN A 1 80 ? 13.477 4.015 -13.279 1.00 81.50 80 ASN A N 1
ATOM 638 C CA . ASN A 1 80 ? 13.248 2.915 -12.342 1.00 81.50 80 ASN A CA 1
ATOM 639 C C . ASN A 1 80 ? 11.945 3.134 -11.570 1.00 81.50 80 ASN A C 1
ATOM 641 O O . ASN A 1 80 ? 11.966 3.800 -10.534 1.00 81.50 80 ASN A O 1
ATOM 645 N N . PRO A 1 81 ? 10.819 2.577 -12.047 1.00 88.62 81 PRO A N 1
ATOM 646 C CA . PRO A 1 81 ? 9.578 2.659 -11.306 1.00 88.62 81 PRO A CA 1
ATOM 647 C C . PRO A 1 81 ? 9.669 1.915 -9.976 1.00 88.62 81 PRO A C 1
ATOM 649 O O . PRO A 1 81 ? 10.118 0.766 -9.950 1.00 88.62 81 PRO A O 1
ATOM 652 N N . ARG A 1 82 ? 9.226 2.547 -8.887 1.00 91.25 82 ARG A N 1
ATOM 653 C CA . ARG A 1 82 ? 9.358 2.021 -7.516 1.00 91.25 82 ARG A CA 1
ATOM 654 C C . ARG A 1 82 ? 8.010 1.963 -6.822 1.00 91.25 82 ARG A C 1
ATOM 656 O O . ARG A 1 82 ? 7.286 2.955 -6.815 1.00 91.25 82 ARG A O 1
ATOM 663 N N . LEU A 1 83 ? 7.690 0.820 -6.216 1.00 94.00 83 LEU A N 1
ATOM 664 C CA . LEU A 1 83 ? 6.475 0.672 -5.416 1.00 94.00 83 LEU A CA 1
ATOM 665 C C . LEU A 1 83 ? 6.505 1.633 -4.221 1.00 94.00 83 LEU A C 1
ATOM 667 O O . LEU A 1 83 ? 7.368 1.500 -3.352 1.00 94.00 83 LEU A O 1
ATOM 671 N N . TYR A 1 84 ? 5.546 2.551 -4.147 1.00 93.81 84 TYR A N 1
ATOM 672 C CA . TYR A 1 84 ? 5.454 3.513 -3.043 1.00 93.81 84 TYR A CA 1
ATOM 673 C C . TYR A 1 84 ? 4.088 3.517 -2.359 1.00 93.81 84 TYR A C 1
ATOM 675 O O . TYR A 1 84 ? 3.997 3.940 -1.215 1.00 93.81 84 TYR A O 1
ATOM 683 N N . GLU A 1 85 ? 3.038 2.991 -2.992 1.00 95.44 85 GLU A N 1
ATOM 684 C CA . GLU A 1 85 ? 1.707 2.923 -2.389 1.00 95.44 85 GLU A CA 1
ATOM 685 C C . GLU A 1 85 ? 1.009 1.602 -2.717 1.00 95.44 85 GLU A C 1
ATOM 687 O O . GLU A 1 85 ? 1.080 1.084 -3.836 1.00 95.44 85 GLU A O 1
ATOM 692 N N . VAL A 1 86 ? 0.339 1.051 -1.706 1.00 96.25 86 VAL A N 1
ATOM 693 C CA . VAL A 1 86 ? -0.462 -0.168 -1.788 1.00 96.25 86 VAL A CA 1
ATOM 694 C C . VAL A 1 86 ? -1.857 0.125 -1.252 1.00 96.25 86 VAL A C 1
ATOM 696 O O . VAL A 1 86 ? -2.023 0.583 -0.122 1.00 96.25 86 VAL A O 1
ATOM 699 N N . ILE A 1 87 ? -2.872 -0.201 -2.046 1.00 96.44 87 ILE A N 1
ATOM 700 C CA . ILE A 1 87 ? -4.280 -0.061 -1.680 1.00 96.44 87 ILE A CA 1
ATOM 701 C C . ILE A 1 87 ? -4.891 -1.455 -1.591 1.00 96.44 87 ILE A C 1
ATOM 703 O O . ILE A 1 87 ? -4.986 -2.172 -2.586 1.00 96.44 87 ILE A O 1
ATOM 707 N N . MET A 1 88 ? -5.359 -1.829 -0.406 1.00 96.50 88 MET A N 1
ATOM 708 C CA . MET A 1 88 ? -6.123 -3.056 -0.189 1.00 96.50 88 MET A CA 1
ATOM 709 C C . MET A 1 88 ? -7.614 -2.735 -0.233 1.00 96.50 88 MET A C 1
ATOM 711 O O . MET A 1 88 ? -8.122 -2.023 0.633 1.00 96.50 88 MET A O 1
ATOM 715 N N . GLN A 1 89 ? -8.323 -3.271 -1.223 1.00 97.56 89 GLN A N 1
ATOM 716 C CA . GLN A 1 89 ? -9.769 -3.139 -1.365 1.00 97.56 89 GLN A CA 1
ATOM 717 C C . GLN A 1 89 ? -10.453 -4.361 -0.744 1.00 97.56 89 GLN A C 1
ATOM 719 O O . GLN A 1 89 ? -10.493 -5.450 -1.325 1.00 97.56 89 GLN A O 1
ATOM 724 N N . PHE A 1 90 ? -11.020 -4.178 0.444 1.00 97.00 90 PHE A N 1
ATOM 725 C CA . PHE A 1 90 ? -11.757 -5.211 1.164 1.00 97.00 90 PHE A CA 1
ATOM 726 C C . PHE A 1 90 ? -13.164 -5.377 0.596 1.00 97.00 90 PHE A C 1
ATOM 728 O O . PHE A 1 90 ? -13.696 -4.485 -0.074 1.00 97.00 90 PHE A O 1
ATOM 735 N N . LYS A 1 91 ? -13.770 -6.537 0.863 1.00 96.31 91 LYS A N 1
ATOM 736 C CA . LYS A 1 91 ? -15.147 -6.828 0.436 1.00 96.31 91 LYS A CA 1
ATOM 737 C C . LYS A 1 91 ? -16.183 -5.938 1.128 1.00 96.31 91 LYS A C 1
ATOM 739 O O . LYS A 1 91 ? -17.215 -5.644 0.531 1.00 96.31 91 LYS A O 1
ATOM 744 N N . ASP A 1 92 ? -15.888 -5.479 2.340 1.00 97.88 92 ASP A N 1
ATOM 745 C CA . ASP A 1 92 ? -16.697 -4.531 3.100 1.00 97.88 92 ASP A CA 1
ATOM 746 C C . ASP A 1 92 ? -15.828 -3.716 4.077 1.00 97.88 92 ASP A C 1
ATOM 748 O O . ASP A 1 92 ? -14.620 -3.931 4.202 1.00 97.88 92 ASP A O 1
ATOM 752 N N . GLU A 1 93 ? -16.440 -2.720 4.720 1.00 98.12 93 GLU A N 1
ATOM 753 C CA . GLU A 1 93 ? -15.755 -1.828 5.660 1.00 98.12 93 GLU A CA 1
ATOM 754 C C . GLU A 1 93 ? -15.392 -2.516 6.978 1.00 98.12 93 GLU A C 1
ATOM 756 O O . GLU A 1 93 ? -14.360 -2.182 7.551 1.00 98.12 93 GLU A O 1
ATOM 761 N N . GLN A 1 94 ? -16.176 -3.506 7.415 1.00 97.56 94 GLN A N 1
ATOM 762 C CA . GLN A 1 94 ? -15.914 -4.230 8.656 1.00 97.56 94 GLN A CA 1
ATOM 763 C C . GLN A 1 94 ? -14.606 -5.024 8.550 1.00 97.56 94 GLN A C 1
ATOM 765 O O . GLN A 1 94 ? -13.753 -4.925 9.427 1.00 97.56 94 GLN A O 1
ATOM 770 N N . LEU A 1 95 ? -14.408 -5.759 7.455 1.00 95.81 95 LEU A N 1
ATOM 771 C CA . LEU A 1 95 ? -13.172 -6.504 7.198 1.00 95.81 95 LEU A CA 1
ATOM 772 C C . LEU A 1 95 ? -11.954 -5.580 7.089 1.00 95.81 95 LEU A C 1
ATOM 774 O O . LEU A 1 95 ? -10.855 -5.939 7.518 1.00 95.81 95 LEU A O 1
ATOM 778 N N . ARG A 1 96 ? -12.145 -4.388 6.514 1.00 96.50 96 ARG A N 1
ATOM 779 C CA . ARG A 1 96 ? -11.114 -3.349 6.480 1.00 96.50 96 ARG A CA 1
ATOM 780 C C . ARG A 1 96 ? -10.765 -2.881 7.890 1.00 96.50 96 ARG A C 1
ATOM 782 O O . ARG A 1 96 ? -9.580 -2.767 8.190 1.00 96.50 96 ARG A O 1
ATOM 789 N N . ASP A 1 97 ? -11.758 -2.624 8.738 1.00 95.81 97 ASP A N 1
ATOM 790 C CA . ASP A 1 97 ? -11.550 -2.162 10.115 1.00 95.81 97 ASP A CA 1
ATOM 791 C C . ASP A 1 97 ? -10.836 -3.219 10.963 1.00 95.81 97 ASP A C 1
ATOM 793 O O . ASP A 1 97 ? -9.828 -2.910 11.593 1.00 95.81 97 ASP A O 1
ATOM 797 N N . GLU A 1 98 ? -11.257 -4.485 10.879 1.00 93.88 98 GLU A N 1
ATOM 798 C CA . GLU A 1 98 ? -10.581 -5.621 11.529 1.00 93.88 98 GLU A CA 1
ATOM 799 C C . GLU A 1 98 ? -9.102 -5.727 11.117 1.00 93.88 98 GLU A C 1
ATOM 801 O O . GLU A 1 98 ? -8.239 -6.154 11.892 1.00 93.88 98 GLU A O 1
ATOM 806 N N . PHE A 1 99 ? -8.785 -5.348 9.877 1.00 91.25 99 PHE A N 1
ATOM 807 C CA . PHE A 1 99 ? -7.408 -5.296 9.416 1.00 91.25 99 PHE A CA 1
ATOM 808 C C . PHE A 1 99 ? -6.667 -4.055 9.938 1.00 91.25 99 PHE A C 1
ATOM 810 O O . PHE A 1 99 ? -5.541 -4.183 10.423 1.00 91.25 99 PHE A O 1
ATOM 817 N N . ALA A 1 100 ? -7.290 -2.878 9.877 1.00 93.50 100 ALA A N 1
ATOM 818 C CA . ALA A 1 100 ? -6.716 -1.613 10.331 1.00 93.50 100 ALA A CA 1
ATOM 819 C C . ALA A 1 100 ? -6.428 -1.599 11.842 1.00 93.50 100 ALA A C 1
ATOM 821 O O . ALA A 1 100 ? -5.438 -1.010 12.264 1.00 93.50 100 ALA A O 1
ATOM 822 N N . GLU A 1 101 ? -7.200 -2.323 12.659 1.00 92.31 101 GLU A N 1
ATOM 823 C CA . GLU A 1 101 ? -6.940 -2.489 14.099 1.00 92.31 101 GLU A CA 1
ATOM 824 C C . GLU A 1 101 ? -5.525 -3.018 14.404 1.00 92.31 101 GLU A C 1
ATOM 826 O O . GLU A 1 101 ? -4.954 -2.719 15.456 1.00 92.31 101 GLU A O 1
ATOM 831 N N . LYS A 1 102 ? -4.909 -3.757 13.470 1.00 90.38 102 LYS A N 1
ATOM 832 C CA . LYS A 1 102 ? -3.533 -4.274 13.599 1.00 90.38 102 LYS A CA 1
ATOM 833 C C . LYS A 1 102 ? -2.461 -3.186 13.498 1.00 90.38 102 LYS A C 1
ATOM 835 O O . LYS A 1 102 ? -1.320 -3.427 13.897 1.00 90.38 102 LYS A O 1
ATOM 840 N N . LEU A 1 103 ? -2.813 -2.009 12.981 1.00 90.06 103 LEU A N 1
ATOM 841 C CA . LEU A 1 103 ? -1.971 -0.810 12.993 1.00 90.06 103 LEU A CA 1
ATOM 842 C C . LEU A 1 103 ? -1.969 -0.128 14.371 1.00 90.06 103 LEU A C 1
ATOM 844 O O . LEU A 1 103 ? -1.164 0.765 14.620 1.00 90.06 103 LEU A O 1
ATOM 848 N N . GLY A 1 104 ? -2.842 -0.564 15.285 1.00 92.75 104 GLY A N 1
ATOM 849 C CA . GLY A 1 104 ? -3.115 0.127 16.538 1.00 92.75 104 GLY A CA 1
ATOM 850 C C . GLY A 1 104 ? -4.050 1.324 16.336 1.00 92.75 104 GLY A C 1
ATOM 851 O O . GLY A 1 104 ? -4.611 1.504 15.256 1.00 92.75 104 GLY A O 1
ATOM 852 N N . PRO A 1 105 ? -4.268 2.146 17.373 1.00 94.94 105 PRO A N 1
ATOM 853 C CA . PRO A 1 105 ? -5.062 3.362 17.240 1.00 94.94 105 PRO A CA 1
ATOM 854 C C . PRO A 1 105 ? -4.409 4.363 16.269 1.00 94.94 105 PRO A C 1
ATOM 856 O O . PRO A 1 105 ? -3.181 4.485 16.293 1.00 94.94 105 PRO A O 1
ATOM 859 N N . PRO A 1 106 ? -5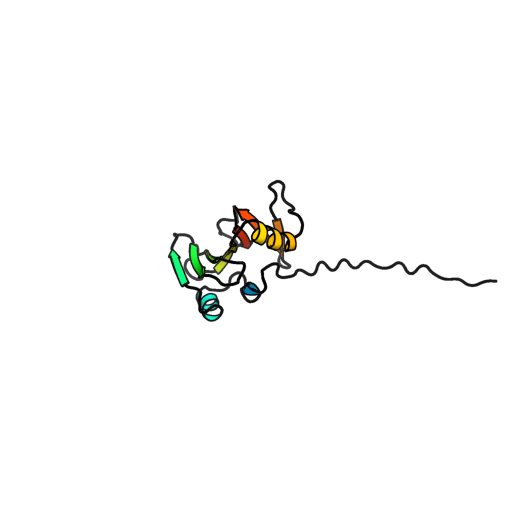.201 5.115 15.483 1.00 96.44 106 PRO A N 1
ATOM 860 C CA . PRO A 1 106 ? -4.697 6.251 14.719 1.00 96.44 106 PRO A CA 1
ATOM 861 C C . PRO A 1 106 ? -3.929 7.243 15.596 1.00 96.44 106 PRO A C 1
ATOM 863 O O . PRO A 1 106 ? -4.252 7.423 16.777 1.00 96.44 106 PRO A O 1
ATOM 866 N N . ASN A 1 107 ? -2.927 7.902 15.021 1.00 97.12 107 ASN A N 1
ATOM 867 C CA . ASN A 1 107 ? -2.047 8.831 15.733 1.00 97.12 107 ASN A CA 1
ATOM 868 C C . ASN A 1 107 ? -1.962 10.229 15.101 1.00 97.12 107 ASN A C 1
ATOM 870 O O . ASN A 1 107 ? -1.216 11.069 15.608 1.00 97.12 107 ASN A O 1
ATOM 874 N N . THR A 1 108 ? -2.767 10.506 14.073 1.00 96.25 108 THR A N 1
ATOM 875 C CA . THR A 1 108 ? -2.956 11.851 13.514 1.00 96.25 108 THR A CA 1
ATOM 876 C C . THR A 1 108 ? -4.316 12.450 13.919 1.00 96.25 108 THR A C 1
ATOM 878 O O . THR A 1 108 ? -5.240 11.713 14.284 1.00 96.25 108 THR A O 1
ATOM 881 N N . PRO A 1 109 ? -4.487 13.788 13.865 1.00 95.19 109 PRO A N 1
ATOM 882 C CA . PRO A 1 109 ? -5.771 14.445 14.138 1.00 95.19 109 PRO A CA 1
ATOM 883 C C . PRO A 1 109 ? -6.918 14.016 13.213 1.00 95.19 109 PRO A C 1
ATOM 885 O O . PRO A 1 109 ? -8.076 14.075 13.625 1.00 95.19 109 PRO A O 1
ATOM 888 N N . ASP A 1 110 ? -6.595 13.572 11.998 1.00 94.62 110 ASP A N 1
ATOM 889 C CA . ASP A 1 110 ? -7.562 13.182 10.967 1.00 94.62 110 ASP A CA 1
ATOM 890 C C . ASP A 1 110 ? -8.005 11.712 11.084 1.00 94.62 110 ASP A C 1
ATOM 892 O O . ASP A 1 110 ? -8.845 11.243 10.318 1.00 94.62 110 ASP A O 1
ATOM 896 N N . GLY A 1 111 ? -7.494 10.986 12.085 1.00 94.62 111 GLY A N 1
ATOM 897 C CA . GLY A 1 111 ? -7.811 9.572 12.284 1.00 94.62 111 GLY A CA 1
ATOM 898 C C . GLY A 1 111 ? -7.015 8.643 11.367 1.00 94.62 111 GLY A C 1
ATOM 899 O O . GLY A 1 111 ? -7.493 7.562 11.030 1.00 94.62 111 GLY A O 1
ATOM 900 N N . GLU A 1 112 ? -5.798 9.046 11.002 1.00 96.56 112 GLU A N 1
ATOM 901 C CA . GLU A 1 112 ? -4.862 8.291 10.165 1.00 96.56 112 GLU A CA 1
ATOM 902 C C . GLU A 1 112 ? -3.656 7.788 10.978 1.00 96.56 112 GLU A C 1
ATOM 904 O O . GLU A 1 112 ? -3.502 8.085 12.172 1.00 96.56 112 GLU A O 1
ATOM 909 N N . TRP A 1 113 ? -2.798 7.003 10.329 1.00 97.12 113 TRP A N 1
ATOM 910 C CA . TRP A 1 113 ? -1.585 6.454 10.924 1.00 97.12 113 TRP A CA 1
ATOM 911 C C . TRP A 1 113 ? -0.351 6.995 10.222 1.00 97.12 113 TRP A C 1
ATOM 913 O O . TRP A 1 113 ? -0.231 6.919 9.002 1.00 97.12 113 TRP A O 1
ATOM 923 N N . GLU A 1 114 ? 0.606 7.438 11.023 1.00 96.12 114 GLU A N 1
ATOM 924 C CA . GLU A 1 114 ? 1.952 7.782 10.592 1.00 96.12 114 GLU A CA 1
ATOM 925 C C . GLU A 1 114 ? 2.985 7.023 11.419 1.00 96.12 114 GLU A C 1
ATOM 927 O O . GLU A 1 114 ? 2.883 6.922 12.644 1.00 96.12 114 GLU A O 1
ATOM 932 N N . TRP A 1 115 ? 4.011 6.483 10.775 1.00 94.56 115 TRP A N 1
ATOM 933 C CA . TRP A 1 115 ? 5.146 5.899 11.485 1.00 94.56 115 TRP A CA 1
ATOM 934 C C . TRP A 1 115 ? 6.425 6.054 10.682 1.00 94.56 115 TRP A C 1
ATOM 936 O O . TRP A 1 115 ? 6.400 6.250 9.472 1.00 94.56 115 TRP A O 1
ATOM 946 N N . TYR A 1 116 ? 7.555 5.948 11.372 1.00 92.88 116 TYR A N 1
ATOM 947 C CA . TYR A 1 116 ? 8.867 5.968 10.745 1.00 92.88 116 TYR A CA 1
ATOM 948 C C . TYR A 1 116 ? 9.488 4.582 10.815 1.00 92.88 116 TYR A C 1
ATOM 950 O O . TYR A 1 116 ? 9.395 3.905 11.845 1.00 92.88 116 TYR A O 1
ATOM 958 N N . ASP A 1 117 ? 10.133 4.156 9.735 1.00 88.56 117 ASP A N 1
ATOM 959 C CA . ASP A 1 117 ? 10.972 2.965 9.780 1.00 88.56 117 ASP A CA 1
ATOM 960 C C . ASP A 1 117 ? 12.323 3.237 10.471 1.00 88.56 117 ASP A C 1
ATOM 962 O O . ASP A 1 117 ? 12.619 4.329 10.963 1.00 88.56 117 ASP A O 1
ATOM 966 N N . LYS A 1 118 ? 13.172 2.206 10.519 1.00 88.88 118 LYS A N 1
ATOM 967 C CA . LYS A 1 118 ? 14.515 2.275 11.118 1.00 88.88 118 LYS A CA 1
ATOM 968 C C . LYS A 1 118 ? 15.456 3.268 10.415 1.00 88.88 118 LYS A C 1
ATOM 970 O O . LYS A 1 118 ? 16.478 3.628 10.994 1.00 88.88 118 LYS A O 1
ATOM 975 N N . GLU A 1 119 ? 15.157 3.641 9.173 1.00 89.81 119 GLU A N 1
ATOM 976 C CA . GLU A 1 119 ? 15.954 4.547 8.339 1.00 89.81 119 GLU A CA 1
ATOM 977 C C . GLU A 1 119 ? 15.433 5.989 8.434 1.00 89.81 119 GLU A C 1
ATOM 979 O O . GLU A 1 119 ? 16.050 6.905 7.894 1.00 89.81 119 GLU A O 1
ATOM 984 N N . GLY A 1 120 ? 14.351 6.206 9.190 1.00 91.00 120 GLY A N 1
ATOM 985 C CA . GLY A 1 120 ? 13.711 7.505 9.354 1.00 91.00 120 GLY A CA 1
ATOM 986 C C . GLY A 1 120 ? 12.778 7.861 8.200 1.00 91.00 120 GLY A C 1
ATOM 987 O O . GLY A 1 120 ? 12.436 9.033 8.058 1.00 91.00 120 GLY A O 1
ATOM 988 N N . ILE A 1 121 ? 12.361 6.885 7.388 1.00 91.50 121 ILE A N 1
ATOM 989 C CA . ILE A 1 121 ? 11.425 7.103 6.284 1.00 91.50 121 ILE A CA 1
ATOM 990 C C . ILE A 1 121 ? 9.998 7.078 6.824 1.00 91.50 121 ILE A C 1
ATOM 992 O O . ILE A 1 121 ? 9.631 6.164 7.566 1.00 91.50 121 ILE A O 1
ATOM 996 N N . LEU A 1 122 ? 9.208 8.083 6.443 1.00 94.62 122 LEU A N 1
ATOM 997 C CA . LEU A 1 122 ? 7.808 8.208 6.828 1.00 94.62 122 LEU A CA 1
ATOM 998 C C . LEU A 1 122 ? 6.934 7.232 6.033 1.00 94.62 122 LEU A C 1
ATOM 1000 O O . LEU A 1 122 ? 7.050 7.094 4.816 1.00 94.62 122 LEU A O 1
ATOM 1004 N N . PHE A 1 123 ? 6.006 6.611 6.743 1.00 95.38 123 PHE A N 1
ATOM 1005 C CA . PHE A 1 123 ? 4.889 5.863 6.202 1.00 95.38 123 PHE A CA 1
ATOM 1006 C C . PHE A 1 123 ? 3.588 6.507 6.648 1.00 95.38 123 PHE A C 1
ATOM 1008 O O . PHE A 1 123 ? 3.461 6.919 7.802 1.00 95.38 123 PHE A O 1
ATOM 1015 N N . LYS A 1 124 ? 2.625 6.542 5.733 1.00 95.88 124 LYS A N 1
ATOM 1016 C CA . LYS A 1 124 ? 1.253 6.983 5.963 1.00 95.88 124 LYS A CA 1
ATOM 1017 C C . LYS A 1 124 ? 0.305 5.821 5.713 1.00 95.88 124 LYS A C 1
ATOM 1019 O O . LYS A 1 124 ? 0.516 5.031 4.792 1.00 95.88 124 LYS A O 1
ATOM 1024 N N . ALA A 1 125 ? -0.757 5.724 6.497 1.00 96.94 125 ALA A N 1
ATOM 1025 C CA . ALA A 1 125 ? -1.886 4.868 6.180 1.00 96.94 125 ALA A CA 1
ATOM 1026 C C . ALA A 1 125 ? -3.197 5.540 6.562 1.00 96.94 125 ALA A C 1
ATOM 1028 O O . ALA A 1 125 ? -3.273 6.243 7.565 1.00 96.94 125 ALA A O 1
ATOM 1029 N N . TRP A 1 126 ? -4.235 5.295 5.775 1.00 97.50 126 TRP A N 1
ATOM 1030 C CA . TRP A 1 126 ? -5.569 5.829 6.017 1.00 97.50 126 TRP A CA 1
ATOM 1031 C C . TRP A 1 126 ? -6.622 4.908 5.423 1.00 97.50 126 TRP A C 1
ATOM 1033 O O . TRP A 1 126 ? -6.344 4.007 4.624 1.00 97.50 126 TRP A O 1
ATOM 1043 N N . THR A 1 127 ? -7.862 5.135 5.831 1.00 97.69 127 THR A N 1
ATOM 1044 C CA . THR A 1 127 ? -8.999 4.360 5.350 1.00 97.69 127 THR A CA 1
ATOM 1045 C C . THR A 1 127 ? -9.875 5.204 4.444 1.00 97.69 127 THR A C 1
ATOM 1047 O O . THR A 1 127 ? -10.030 6.406 4.648 1.00 97.69 127 THR A O 1
ATOM 1050 N N . PHE A 1 128 ? -10.464 4.576 3.431 1.00 97.44 128 PHE A N 1
ATOM 1051 C CA . PHE A 1 128 ? -11.426 5.235 2.556 1.00 97.44 128 PHE A CA 1
ATOM 1052 C C . PHE A 1 128 ? -12.451 4.225 2.048 1.00 97.44 128 PHE A C 1
ATOM 1054 O O . PHE A 1 128 ? -12.129 3.364 1.226 1.00 97.44 128 PHE A O 1
ATOM 1061 N N . GLN A 1 129 ? -13.698 4.331 2.515 1.00 97.56 129 GLN A N 1
ATOM 1062 C CA . GLN A 1 129 ? -14.720 3.299 2.291 1.00 97.56 129 GLN A CA 1
ATOM 1063 C C . GLN A 1 129 ? -14.174 1.929 2.741 1.00 97.56 129 GLN A C 1
ATOM 1065 O O . GLN A 1 129 ? -13.598 1.805 3.820 1.00 97.56 129 GLN A O 1
ATOM 1070 N N . SER A 1 130 ? -14.284 0.895 1.910 1.00 97.75 130 SER A N 1
ATOM 1071 C CA . SER A 1 130 ? -13.714 -0.432 2.157 1.00 97.75 130 SER A CA 1
ATOM 1072 C C . SER A 1 130 ? -12.236 -0.564 1.756 1.00 97.75 130 SER A C 1
ATOM 1074 O O . SER A 1 130 ? -11.752 -1.677 1.566 1.00 97.75 130 SER A O 1
ATOM 1076 N N . LYS A 1 131 ? -11.496 0.544 1.611 1.00 98.25 131 LYS A N 1
ATOM 1077 C CA . LYS A 1 131 ? -10.053 0.534 1.323 1.00 98.25 131 LYS A CA 1
ATOM 1078 C C . LYS A 1 131 ? -9.227 0.828 2.570 1.00 98.25 131 LYS A C 1
ATOM 1080 O O . LYS A 1 131 ? -9.573 1.722 3.343 1.00 98.25 131 LYS A O 1
ATOM 1085 N N . LEU A 1 132 ? -8.098 0.136 2.694 1.00 97.50 132 LEU A N 1
ATOM 1086 C CA . LEU A 1 132 ? -6.958 0.570 3.499 1.00 97.50 132 LEU A CA 1
ATOM 1087 C C . LEU A 1 132 ? -5.817 0.918 2.547 1.00 97.50 132 LEU A C 1
ATOM 1089 O O . LEU A 1 132 ? -5.422 0.082 1.731 1.00 97.50 13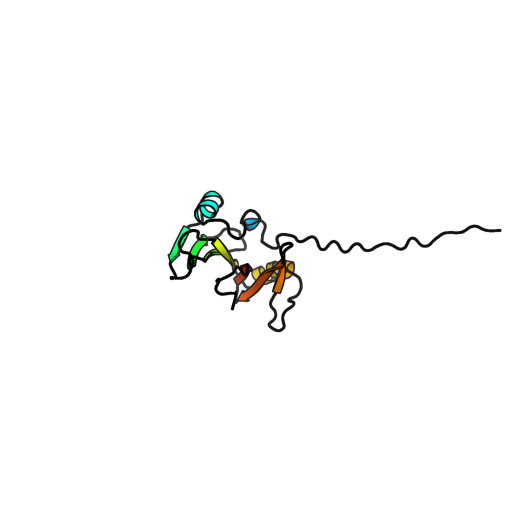2 LEU A O 1
ATOM 1093 N N . ILE A 1 133 ? -5.315 2.140 2.652 1.00 97.31 133 ILE A N 1
ATOM 1094 C CA . ILE A 1 133 ? -4.215 2.643 1.842 1.00 97.31 133 ILE A CA 1
ATOM 1095 C C . ILE A 1 133 ? -2.982 2.721 2.732 1.00 97.31 133 ILE A C 1
ATOM 1097 O O . ILE A 1 133 ? -3.083 3.164 3.875 1.00 97.31 133 ILE A O 1
ATOM 1101 N N . VAL A 1 134 ? -1.839 2.277 2.216 1.00 96.44 134 VAL A N 1
ATOM 1102 C CA . VAL A 1 134 ? -0.534 2.411 2.864 1.00 96.44 134 VAL A CA 1
ATOM 1103 C C . VAL A 1 134 ? 0.448 2.982 1.853 1.00 96.44 134 VAL A C 1
ATOM 1105 O O . VAL A 1 134 ? 0.618 2.412 0.776 1.00 96.44 134 VAL A O 1
ATOM 1108 N N . ALA A 1 135 ? 1.117 4.070 2.214 1.00 95.62 135 ALA A N 1
ATOM 1109 C CA . ALA A 1 135 ? 2.101 4.741 1.382 1.00 95.62 135 ALA A CA 1
ATOM 1110 C C . ALA A 1 135 ? 3.437 4.886 2.119 1.00 95.62 135 ALA A C 1
ATOM 1112 O O . ALA A 1 135 ? 3.483 5.308 3.276 1.00 95.62 135 ALA A O 1
ATOM 1113 N N . LYS A 1 136 ? 4.530 4.560 1.429 1.00 94.38 136 LYS A N 1
ATOM 1114 C CA . LYS A 1 136 ? 5.889 4.963 1.787 1.00 94.38 136 LYS A CA 1
ATOM 1115 C C . LYS A 1 136 ? 6.147 6.333 1.171 1.00 94.38 136 LYS A C 1
ATOM 1117 O O . LYS A 1 136 ? 6.064 6.485 -0.046 1.00 94.38 136 LYS A O 1
ATOM 1122 N N . VAL A 1 137 ? 6.489 7.311 2.000 1.00 92.88 137 VAL A N 1
ATOM 1123 C CA . VAL A 1 137 ? 6.819 8.660 1.539 1.00 92.88 137 VAL A CA 1
ATOM 1124 C C . VAL A 1 137 ? 8.268 8.661 1.060 1.00 92.88 137 VAL A C 1
ATOM 1126 O O . VAL A 1 137 ? 9.203 8.725 1.859 1.00 92.88 137 VAL A O 1
ATOM 1129 N N . ILE A 1 138 ? 8.455 8.505 -0.250 1.00 87.50 138 ILE A N 1
ATOM 1130 C CA . ILE A 1 138 ? 9.760 8.604 -0.915 1.00 87.50 138 ILE A CA 1
ATOM 1131 C C . ILE A 1 138 ? 9.927 10.000 -1.537 1.00 87.50 138 ILE A C 1
ATOM 1133 O O . ILE A 1 138 ? 8.923 10.590 -1.935 1.00 87.50 138 ILE A O 1
ATOM 1137 N N . PRO A 1 139 ? 11.162 10.523 -1.665 1.00 84.38 139 PRO A N 1
ATOM 1138 C CA . PRO A 1 139 ? 11.379 11.843 -2.250 1.00 84.38 139 PRO A CA 1
ATOM 1139 C C . PRO A 1 139 ? 10.753 11.979 -3.641 1.00 84.38 139 PRO A C 1
ATOM 1141 O O . PRO A 1 139 ? 10.971 11.099 -4.478 1.00 84.38 139 PRO A O 1
ATOM 1144 N N . GLY A 1 140 ? 10.012 13.066 -3.868 1.00 78.69 140 GLY A N 1
ATOM 1145 C CA . GLY A 1 140 ? 9.338 13.366 -5.143 1.00 78.69 140 GLY A CA 1
ATOM 1146 C C . GLY A 1 140 ? 7.969 12.701 -5.342 1.00 78.69 140 GLY A C 1
ATOM 1147 O O . GLY A 1 140 ? 7.218 13.092 -6.228 1.00 78.69 140 GLY A O 1
ATOM 1148 N N . CYS A 1 141 ? 7.569 11.738 -4.501 1.00 81.06 141 CYS A N 1
ATOM 1149 C CA . CYS A 1 141 ? 6.244 11.133 -4.663 1.00 81.06 141 CYS A CA 1
ATOM 1150 C C . CYS A 1 141 ? 5.104 12.087 -4.260 1.00 81.06 141 CYS A C 1
ATOM 1152 O O . CYS A 1 141 ? 5.305 13.049 -3.525 1.00 81.06 141 CYS A O 1
ATOM 1154 N N . GLU A 1 142 ? 3.875 11.732 -4.656 1.00 80.25 142 GLU A N 1
ATOM 1155 C CA . GLU A 1 142 ? 2.615 12.441 -4.340 1.00 80.25 142 GLU A CA 1
ATOM 1156 C C . GLU A 1 142 ? 2.426 12.761 -2.840 1.00 80.25 142 GLU A C 1
ATOM 1158 O O . GLU A 1 142 ? 1.642 13.634 -2.482 1.00 80.25 142 GLU A O 1
ATOM 1163 N N . TRP A 1 143 ? 3.144 12.066 -1.954 1.00 84.75 143 TRP A N 1
ATOM 1164 C CA . TRP A 1 143 ? 3.014 12.185 -0.502 1.00 84.75 143 TRP A CA 1
ATOM 1165 C C . TRP A 1 143 ? 4.155 12.952 0.184 1.00 84.75 143 TRP A C 1
ATOM 1167 O O . TRP A 1 143 ? 4.127 13.058 1.413 1.00 84.75 143 TRP A O 1
ATOM 1177 N N . ASP A 1 144 ? 5.145 13.440 -0.574 1.00 79.19 144 ASP A N 1
ATOM 1178 C CA . ASP A 1 144 ? 6.317 14.204 -0.095 1.00 79.19 144 ASP A CA 1
ATOM 1179 C C . ASP A 1 144 ? 6.063 15.730 -0.028 1.00 79.19 144 ASP A C 1
ATOM 1181 O O . ASP A 1 144 ? 6.963 16.502 0.305 1.00 79.19 144 ASP A O 1
ATOM 1185 N N . GLU A 1 145 ? 4.836 16.169 -0.339 1.00 63.31 145 GLU A N 1
ATOM 1186 C CA . GLU A 1 145 ? 4.397 17.577 -0.303 1.00 63.31 145 GLU A CA 1
ATOM 1187 C C . GLU A 1 145 ? 3.917 18.064 1.078 1.00 63.31 145 GLU A C 1
ATOM 1189 O O . GLU A 1 145 ? 3.213 17.311 1.798 1.00 63.31 145 GLU A O 1
#

Sequence (145 aa):
MKRILPLLSLFILGACAGGNHLHSSLEKVEWEMGPGDLMQLRSDVEFVYDAGFRHLYMEENPHENISSVIYYFDIEDGMNPRLYEVIMQFKDEQLRDEFAEKLGPPNTPDGEWEWYDKEGILFKAWTFQSKLIVAKVIPGCEWDE